Protein AF-A0A0G4F747-F1 (afdb_monomer_lite)

Secondary structure (DSSP, 8-state):
---SHHHHHHHHHHHHHHHHHHHHHHHHHHHS--SS-HHHHHHHHHHTT---SS-HHHHHHHHHHHHHHHHHHHHHHHHHHHHHHHHHT--TTSPPPP-HHHHHHHHHHTT------TTSS--S--------------SSSSSTTSSSSS--

Structure (mmCIF, N/CA/C/O backbone):
data_AF-A0A0G4F747-F1
#
_entry.id   AF-A0A0G4F747-F1
#
loop_
_atom_site.group_PDB
_atom_site.id
_atom_site.type_symbol
_atom_site.label_atom_id
_atom_site.label_alt_id
_atom_site.label_comp_id
_atom_site.label_asym_id
_atom_site.label_entity_id
_atom_site.label_seq_id
_atom_site.pdbx_PDB_ins_code
_atom_site.Cartn_x
_atom_site.Cartn_y
_atom_site.Cartn_z
_atom_site.occupancy
_atom_site.B_iso_or_equiv
_atom_site.auth_seq_id
_atom_site.auth_comp_id
_atom_site.auth_asym_id
_atom_site.auth_atom_id
_atom_site.pdbx_PDB_model_num
ATOM 1 N N . MET A 1 1 ? 48.330 19.939 1.174 1.00 45.84 1 MET A N 1
ATOM 2 C CA . MET A 1 1 ? 46.983 19.906 0.569 1.00 45.84 1 MET A CA 1
ATOM 3 C C . MET A 1 1 ? 46.705 18.461 0.199 1.00 45.84 1 MET A C 1
ATOM 5 O O . MET A 1 1 ? 47.464 17.965 -0.611 1.00 45.84 1 MET A O 1
ATOM 9 N N . ASN A 1 2 ? 45.778 17.774 0.879 1.00 49.97 2 ASN A N 1
ATOM 10 C CA . ASN A 1 2 ? 45.236 16.452 0.508 1.00 49.97 2 ASN A CA 1
ATOM 11 C C . ASN A 1 2 ? 44.120 16.082 1.506 1.00 49.97 2 ASN A C 1
ATOM 13 O O . ASN A 1 2 ? 44.366 15.376 2.480 1.00 49.97 2 ASN A O 1
ATOM 17 N N . THR A 1 3 ? 42.908 16.600 1.302 1.00 52.31 3 THR A N 1
ATOM 18 C CA . THR A 1 3 ? 41.718 16.227 2.101 1.00 52.31 3 THR A CA 1
ATOM 19 C C . THR A 1 3 ? 40.466 15.976 1.254 1.00 52.31 3 THR A C 1
ATOM 21 O O . THR A 1 3 ? 39.417 15.680 1.810 1.00 52.31 3 THR A O 1
ATOM 24 N N . GLU A 1 4 ? 40.551 16.033 -0.079 1.00 54.62 4 GLU A N 1
ATOM 25 C CA . GLU A 1 4 ? 39.372 15.916 -0.959 1.00 54.62 4 GLU A CA 1
ATOM 26 C C . GLU A 1 4 ? 39.032 14.460 -1.354 1.00 54.62 4 GLU A C 1
ATOM 28 O O . GLU A 1 4 ? 37.905 14.170 -1.729 1.00 54.62 4 GLU A O 1
ATOM 33 N N . SER A 1 5 ? 39.954 13.503 -1.178 1.00 56.62 5 SER A N 1
ATOM 34 C CA . SER A 1 5 ? 39.800 12.122 -1.687 1.00 56.62 5 SER A CA 1
ATOM 35 C C . SER A 1 5 ? 38.777 11.250 -0.925 1.00 56.62 5 SER A C 1
ATOM 37 O O . SER A 1 5 ? 38.129 10.384 -1.513 1.00 56.62 5 SER A O 1
ATOM 39 N N . SER A 1 6 ? 38.577 11.476 0.382 1.00 60.03 6 SER A N 1
ATOM 40 C CA . SER A 1 6 ? 37.707 10.609 1.203 1.00 60.03 6 SER A CA 1
ATOM 41 C C . SER A 1 6 ? 36.205 10.855 1.006 1.00 60.03 6 SER A C 1
ATOM 43 O O . SER A 1 6 ? 35.410 9.937 1.205 1.00 60.03 6 SER A O 1
ATOM 45 N N . GLY A 1 7 ? 35.800 12.071 0.622 1.00 61.47 7 GLY A N 1
ATOM 46 C CA . GLY A 1 7 ? 34.385 12.423 0.436 1.00 61.47 7 GLY A CA 1
ATOM 47 C C . GLY A 1 7 ? 33.788 11.835 -0.844 1.00 61.47 7 GLY A C 1
ATOM 48 O O . GLY A 1 7 ? 32.679 11.296 -0.827 1.00 61.47 7 GLY A O 1
ATOM 49 N N . ASP A 1 8 ? 34.556 11.858 -1.933 1.00 60.06 8 ASP A N 1
ATOM 50 C CA . ASP A 1 8 ? 34.121 11.328 -3.228 1.00 60.06 8 ASP A CA 1
ATOM 51 C C . ASP A 1 8 ? 34.058 9.796 -3.234 1.00 60.06 8 ASP A C 1
ATOM 53 O O . ASP A 1 8 ? 33.129 9.210 -3.796 1.00 60.06 8 ASP A O 1
ATOM 57 N N . GLN A 1 9 ? 34.973 9.128 -2.523 1.00 61.06 9 GLN A N 1
ATOM 58 C CA . GLN A 1 9 ? 34.913 7.674 -2.342 1.00 61.06 9 GLN A CA 1
ATOM 59 C C . GLN A 1 9 ? 33.701 7.235 -1.511 1.00 61.06 9 GLN A C 1
ATOM 61 O O . GLN A 1 9 ? 33.064 6.240 -1.854 1.00 61.06 9 GLN A O 1
ATOM 66 N N . GLN A 1 10 ? 33.315 7.981 -0.470 1.00 61.91 10 GLN A N 1
ATOM 67 C CA . GLN A 1 10 ? 32.102 7.671 0.296 1.00 61.91 10 GLN A CA 1
ATOM 68 C C . GLN A 1 10 ? 30.819 7.885 -0.515 1.00 61.91 10 GLN A C 1
ATOM 70 O O . GLN A 1 10 ? 29.920 7.043 -0.456 1.00 61.91 10 GLN A O 1
ATOM 75 N N . ARG A 1 11 ? 30.734 8.956 -1.316 1.00 64.25 11 ARG A N 1
ATOM 76 C CA . ARG A 1 11 ? 29.595 9.180 -2.225 1.00 64.25 11 ARG A CA 1
ATOM 77 C C . ARG A 1 11 ? 29.421 8.034 -3.217 1.00 64.25 11 ARG A C 1
ATOM 79 O O . ARG A 1 11 ? 28.316 7.516 -3.360 1.00 64.25 11 ARG A O 1
ATOM 86 N N . PHE A 1 12 ? 30.516 7.596 -3.834 1.00 68.12 12 PHE A N 1
ATOM 87 C CA . PHE A 1 12 ? 30.491 6.517 -4.817 1.00 68.12 12 PHE A CA 1
ATOM 88 C C . PHE A 1 12 ? 30.008 5.185 -4.220 1.00 68.12 12 PHE A C 1
ATOM 90 O O . PHE A 1 12 ? 29.220 4.467 -4.840 1.00 68.12 12 PHE A O 1
ATOM 97 N N . VAL A 1 13 ? 30.425 4.861 -2.991 1.00 68.75 13 VAL A N 1
ATOM 98 C CA . VAL A 1 13 ? 29.983 3.639 -2.300 1.00 68.75 13 VAL A CA 1
ATOM 99 C C . VAL A 1 13 ? 28.477 3.678 -2.028 1.00 68.75 13 VAL A C 1
ATOM 101 O O . VAL A 1 13 ? 27.780 2.725 -2.384 1.00 68.75 13 VAL A O 1
ATOM 104 N N . VAL A 1 14 ? 27.954 4.789 -1.494 1.00 72.00 14 VAL A N 1
ATOM 105 C CA . VAL A 1 14 ? 26.518 4.949 -1.190 1.00 72.00 14 VAL A CA 1
ATOM 106 C C . VAL A 1 14 ? 25.659 4.871 -2.456 1.00 72.00 14 VAL A C 1
ATOM 108 O O . VAL A 1 14 ? 24.638 4.178 -2.470 1.00 72.00 14 VAL A O 1
ATOM 111 N N . GLU A 1 15 ? 26.083 5.520 -3.541 1.00 72.12 15 GLU A N 1
ATOM 112 C CA . GLU A 1 15 ? 25.392 5.446 -4.832 1.00 72.12 15 GLU A CA 1
ATOM 113 C C . GLU A 1 15 ? 25.390 4.023 -5.404 1.00 72.12 15 GLU A C 1
ATOM 115 O O . GLU A 1 15 ? 24.360 3.550 -5.900 1.00 72.12 15 GLU A O 1
ATOM 120 N N . SER A 1 16 ? 26.511 3.304 -5.291 1.00 80.25 16 SER A N 1
ATOM 121 C CA . SER A 1 16 ? 26.612 1.921 -5.764 1.00 80.25 16 SER A CA 1
ATOM 122 C C . SER A 1 16 ? 25.694 0.976 -4.979 1.00 80.25 16 SER A C 1
ATOM 124 O O . SER A 1 16 ? 24.992 0.153 -5.574 1.00 80.25 16 SER A O 1
ATOM 126 N N . GLU A 1 17 ? 25.620 1.129 -3.653 1.00 82.25 17 GLU A N 1
ATOM 127 C CA . GLU A 1 17 ? 24.744 0.324 -2.805 1.00 82.25 17 GLU A CA 1
ATOM 128 C C . GLU A 1 17 ? 23.271 0.600 -3.093 1.00 82.25 17 GLU A C 1
ATOM 130 O O . GLU A 1 17 ? 22.470 -0.332 -3.210 1.00 82.25 17 GLU A O 1
ATOM 135 N N . PHE A 1 18 ? 22.906 1.873 -3.243 1.00 81.12 18 PHE A N 1
ATOM 136 C CA . PHE A 1 18 ? 21.543 2.271 -3.567 1.00 81.12 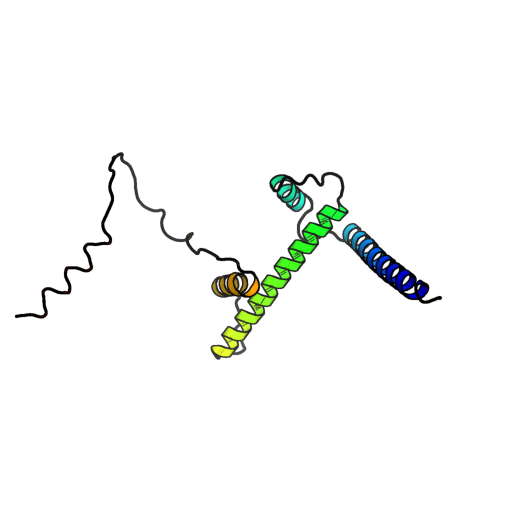18 PHE A CA 1
ATOM 137 C C . PHE A 1 18 ? 21.103 1.713 -4.925 1.00 81.12 18 PHE A C 1
ATOM 139 O O . PHE A 1 18 ? 20.039 1.095 -5.033 1.00 81.12 18 PHE A O 1
ATOM 146 N N . ARG A 1 19 ? 21.959 1.826 -5.947 1.00 83.19 19 ARG A N 1
ATOM 147 C CA . ARG A 1 19 ? 21.706 1.249 -7.272 1.00 83.19 19 ARG A CA 1
ATOM 148 C C . ARG A 1 19 ? 21.520 -0.265 -7.201 1.00 83.19 19 ARG A C 1
ATOM 150 O O . ARG A 1 19 ? 20.574 -0.794 -7.787 1.00 83.19 19 ARG A O 1
ATOM 157 N N . ASN A 1 20 ? 22.366 -0.964 -6.444 1.00 87.44 20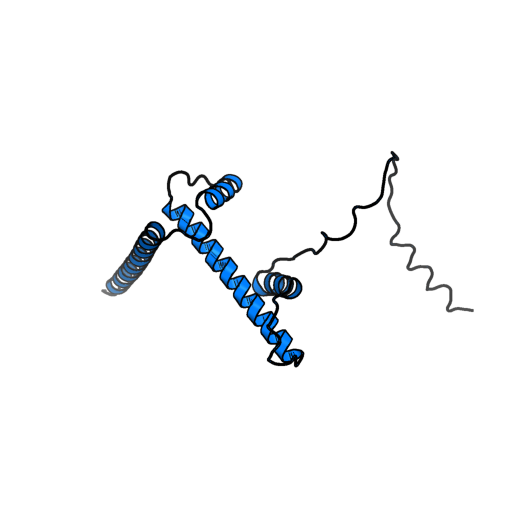 ASN A N 1
ATOM 158 C CA . ASN A 1 20 ? 22.253 -2.410 -6.256 1.00 87.44 20 ASN A CA 1
ATOM 159 C C . ASN A 1 20 ? 20.925 -2.806 -5.592 1.00 87.44 20 ASN A C 1
ATOM 161 O O . ASN A 1 20 ? 20.314 -3.805 -5.984 1.00 87.44 20 ASN A O 1
ATOM 165 N N . ARG A 1 21 ? 20.426 -2.006 -4.639 1.00 87.88 21 ARG A N 1
ATOM 166 C CA . ARG A 1 21 ? 19.109 -2.218 -4.014 1.00 87.88 21 ARG A CA 1
ATOM 167 C C . ARG A 1 21 ? 17.965 -2.034 -5.010 1.00 87.88 21 ARG A C 1
ATOM 169 O O . ARG A 1 21 ? 17.080 -2.888 -5.047 1.00 87.88 21 ARG A O 1
ATOM 176 N N . ILE A 1 22 ? 18.003 -0.995 -5.848 1.00 83.81 22 ILE A N 1
ATOM 177 C CA . ILE A 1 22 ? 16.992 -0.772 -6.898 1.00 83.81 22 ILE A CA 1
ATOM 178 C C . ILE A 1 22 ? 16.977 -1.936 -7.891 1.00 83.81 22 ILE A C 1
ATOM 180 O O . ILE A 1 22 ? 15.919 -2.490 -8.179 1.00 83.81 22 ILE A O 1
ATOM 184 N N . VAL A 1 23 ? 18.147 -2.360 -8.376 1.00 85.44 23 VAL A N 1
ATOM 185 C CA . VAL A 1 23 ? 18.256 -3.484 -9.319 1.00 85.44 23 VAL A CA 1
ATOM 186 C C . VAL A 1 23 ? 17.747 -4.783 -8.689 1.00 85.44 23 VAL A C 1
ATOM 188 O O . VAL A 1 23 ? 17.044 -5.557 -9.338 1.00 85.44 23 VAL A O 1
ATOM 191 N N . SER A 1 24 ? 18.063 -5.026 -7.416 1.00 87.06 24 SER A N 1
ATOM 192 C CA . SER A 1 24 ? 17.548 -6.179 -6.669 1.00 87.06 24 SER A CA 1
ATOM 193 C C . SER A 1 24 ? 16.022 -6.143 -6.539 1.00 87.06 24 SER A C 1
ATOM 195 O O . SER A 1 24 ? 15.357 -7.157 -6.757 1.00 87.06 24 SER A O 1
ATOM 197 N N . LEU A 1 25 ? 15.445 -4.973 -6.251 1.00 84.88 25 LEU A N 1
ATOM 198 C CA . LEU A 1 25 ? 13.998 -4.787 -6.179 1.00 84.88 25 LEU A CA 1
ATOM 199 C C . LEU A 1 25 ? 13.324 -5.027 -7.536 1.00 84.88 25 LEU A C 1
ATOM 201 O O . LEU A 1 25 ? 12.356 -5.780 -7.602 1.00 84.88 25 LEU A O 1
ATOM 205 N N . ALA A 1 26 ? 13.873 -4.474 -8.619 1.00 82.75 26 ALA A N 1
ATOM 206 C CA . ALA A 1 26 ? 13.380 -4.696 -9.977 1.00 82.75 26 ALA A CA 1
ATOM 207 C C . ALA A 1 26 ? 13.368 -6.189 -10.347 1.00 82.75 26 ALA A C 1
ATOM 209 O O . ALA A 1 26 ? 12.379 -6.701 -10.871 1.00 82.75 26 ALA A O 1
ATOM 210 N N . LYS A 1 27 ? 14.432 -6.927 -9.995 1.00 85.44 27 LYS A N 1
ATOM 211 C CA . LYS A 1 27 ? 14.488 -8.387 -10.182 1.00 85.44 27 LYS A CA 1
ATOM 212 C C . LYS A 1 27 ? 13.382 -9.108 -9.405 1.00 85.44 27 LYS A C 1
ATOM 214 O O . LYS A 1 27 ? 12.753 -10.012 -9.948 1.00 85.44 27 LYS A O 1
ATOM 219 N N . LYS A 1 28 ? 13.111 -8.697 -8.161 1.00 86.38 28 LYS A N 1
ATOM 220 C CA . LYS A 1 28 ? 12.028 -9.270 -7.342 1.00 86.38 28 LYS A CA 1
ATOM 221 C C . LYS A 1 28 ? 10.641 -8.986 -7.928 1.00 86.38 28 LYS A C 1
ATOM 223 O O . LYS A 1 28 ? 9.813 -9.888 -7.933 1.00 86.38 28 LYS A O 1
ATOM 228 N N . LEU A 1 29 ? 10.406 -7.784 -8.454 1.00 84.00 29 LEU A N 1
ATOM 229 C CA . LEU A 1 29 ? 9.138 -7.397 -9.095 1.00 84.00 29 LEU A CA 1
ATOM 230 C C . LEU A 1 29 ? 8.907 -8.098 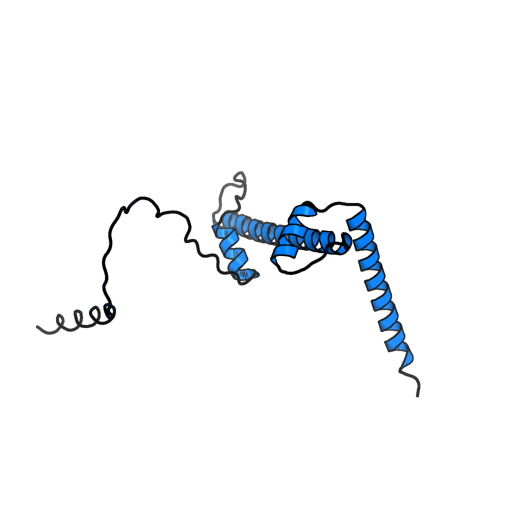-10.442 1.00 84.00 29 LEU A C 1
ATOM 232 O O . LEU A 1 29 ? 7.771 -8.357 -10.835 1.00 84.00 29 LEU A O 1
ATOM 236 N N . ASN A 1 30 ? 9.977 -8.462 -11.148 1.00 80.00 30 ASN A N 1
ATOM 237 C CA . ASN A 1 30 ? 9.860 -9.319 -12.326 1.00 80.00 30 ASN A CA 1
ATOM 238 C C . ASN A 1 30 ? 9.478 -10.757 -11.955 1.00 80.00 30 ASN A C 1
ATOM 240 O O . ASN A 1 30 ? 8.694 -11.375 -12.670 1.00 80.00 30 ASN A O 1
ATOM 244 N N . ALA A 1 31 ? 9.996 -11.270 -10.836 1.00 82.81 31 ALA A N 1
ATOM 245 C CA . ALA A 1 3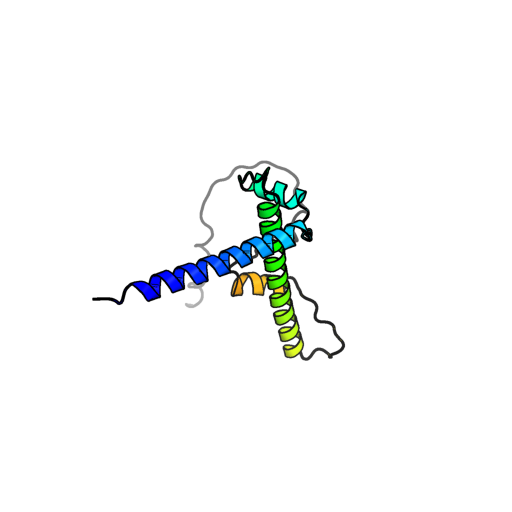1 ? 9.722 -12.628 -10.369 1.00 82.81 31 ALA A CA 1
ATOM 246 C C . ALA A 1 31 ? 8.373 -12.778 -9.644 1.00 82.81 31 ALA A C 1
ATOM 248 O O . ALA A 1 31 ? 7.822 -13.877 -9.604 1.00 82.81 31 ALA A O 1
ATOM 249 N N . ARG A 1 32 ? 7.843 -11.703 -9.050 1.00 81.88 32 ARG A N 1
ATOM 250 C CA . ARG A 1 32 ? 6.602 -11.725 -8.272 1.00 81.88 32 ARG A CA 1
ATOM 251 C C . ARG A 1 32 ? 5.674 -10.606 -8.717 1.00 81.88 32 ARG A C 1
ATOM 253 O O . ARG A 1 32 ? 6.007 -9.432 -8.583 1.00 81.88 32 ARG A O 1
ATOM 260 N N . GLN A 1 33 ? 4.500 -10.993 -9.200 1.00 83.06 33 GLN A N 1
ATOM 261 C CA . GLN A 1 33 ? 3.458 -10.044 -9.559 1.00 83.06 33 GLN A CA 1
ATOM 262 C C . GLN A 1 33 ? 2.849 -9.420 -8.287 1.00 83.06 33 GLN A C 1
ATOM 264 O O . GLN A 1 33 ? 2.581 -10.160 -7.332 1.00 83.06 33 GLN A O 1
ATOM 269 N N . PRO A 1 34 ? 2.664 -8.088 -8.248 1.00 87.25 34 PRO A N 1
ATOM 270 C CA . PRO A 1 34 ? 1.880 -7.420 -7.211 1.00 87.25 34 PRO A CA 1
ATOM 271 C C . PRO A 1 34 ? 0.425 -7.927 -7.179 1.00 87.25 34 PRO A C 1
ATOM 273 O O . PRO A 1 34 ? -0.047 -8.546 -8.133 1.00 87.25 34 PRO A O 1
ATOM 276 N N . LEU A 1 35 ? -0.286 -7.680 -6.077 1.00 90.56 35 LEU A N 1
ATOM 277 C CA . LEU A 1 35 ? -1.719 -7.981 -5.956 1.00 90.56 35 LEU A CA 1
ATOM 278 C C . LEU A 1 35 ? -2.568 -7.158 -6.935 1.00 90.56 35 LEU A C 1
ATOM 280 O O . LEU A 1 35 ? -3.570 -7.656 -7.446 1.00 90.56 35 LEU A O 1
ATOM 284 N N . ILE A 1 36 ? -2.182 -5.908 -7.186 1.00 90.44 36 ILE A N 1
ATOM 285 C CA . ILE A 1 36 ? -2.787 -5.031 -8.182 1.00 90.44 36 ILE A CA 1
ATOM 286 C C . ILE A 1 36 ? -2.358 -5.532 -9.569 1.00 90.44 36 ILE A C 1
ATOM 288 O O . ILE A 1 36 ? -1.165 -5.515 -9.883 1.00 90.44 36 ILE A O 1
ATOM 292 N N . PRO A 1 37 ? -3.306 -5.951 -10.429 1.00 91.00 37 PRO A N 1
ATOM 293 C CA . PRO A 1 37 ? -2.982 -6.439 -11.762 1.00 91.00 37 PRO A CA 1
ATOM 294 C C . PRO A 1 37 ? -2.362 -5.352 -12.643 1.00 91.00 37 PRO A C 1
ATOM 296 O O . PRO A 1 37 ? -2.774 -4.189 -12.598 1.00 91.00 37 PRO A O 1
ATOM 299 N N . ASP A 1 38 ? -1.449 -5.763 -13.526 1.00 89.25 38 ASP A N 1
ATOM 300 C CA . ASP A 1 38 ? -0.750 -4.868 -14.458 1.00 89.25 38 ASP A CA 1
ATOM 301 C C . ASP A 1 38 ? -1.744 -4.033 -15.302 1.00 89.25 38 ASP A C 1
ATOM 303 O O . ASP A 1 38 ? -1.564 -2.829 -15.474 1.00 89.25 38 ASP A O 1
ATOM 307 N N . SER A 1 39 ? -2.858 -4.628 -15.746 1.00 90.44 39 SER A N 1
ATOM 308 C CA . SER A 1 39 ? -3.900 -3.936 -16.523 1.00 90.44 39 SER A CA 1
ATOM 309 C C . SER A 1 39 ? -4.605 -2.817 -15.750 1.00 90.44 39 SER A C 1
ATOM 311 O O . SER A 1 39 ? -4.923 -1.774 -16.325 1.00 90.44 39 SER A O 1
ATOM 313 N N . LEU A 1 40 ? -4.834 -3.003 -14.447 1.00 91.25 40 LEU A N 1
ATOM 314 C CA . LEU A 1 40 ? -5.464 -1.998 -13.593 1.00 91.25 40 LEU A CA 1
ATOM 315 C C . LEU A 1 40 ? -4.499 -0.840 -13.332 1.00 91.25 40 LEU A C 1
ATOM 317 O O . LEU A 1 40 ? -4.873 0.325 -13.474 1.00 91.25 40 LEU A O 1
ATOM 321 N N . ALA A 1 41 ? -3.241 -1.158 -13.017 1.00 90.50 41 ALA A N 1
ATOM 322 C CA . ALA A 1 41 ? -2.196 -0.153 -12.863 1.00 90.50 41 ALA A CA 1
ATOM 323 C C . ALA A 1 41 ? -2.020 0.668 -14.155 1.00 90.50 41 ALA A C 1
ATOM 325 O O . ALA A 1 41 ? -1.959 1.898 -14.106 1.00 90.50 41 ALA A O 1
ATOM 326 N N . GLN A 1 42 ? -2.028 0.009 -15.319 1.00 91.00 42 GLN A N 1
ATOM 327 C CA . GLN A 1 42 ? -1.888 0.673 -16.614 1.00 91.00 42 GLN A CA 1
ATOM 328 C C . GLN A 1 42 ? -3.079 1.589 -16.900 1.00 91.00 42 GLN A C 1
ATOM 330 O O . GLN A 1 42 ? -2.884 2.736 -17.295 1.00 91.00 42 GLN A O 1
ATOM 335 N N . HIS A 1 43 ? -4.305 1.124 -16.640 1.00 91.06 43 HIS A N 1
ATOM 336 C CA . HIS A 1 43 ? -5.511 1.936 -16.789 1.00 91.06 43 HIS A CA 1
ATOM 337 C C . HIS A 1 43 ? -5.437 3.236 -15.971 1.00 91.06 43 HIS A C 1
ATOM 339 O O . HIS A 1 43 ? -5.717 4.319 -16.492 1.00 91.06 43 HIS A O 1
ATOM 345 N N . HIS A 1 44 ? -5.023 3.151 -14.704 1.00 90.62 44 HIS A N 1
ATOM 346 C CA . HIS A 1 44 ? -4.915 4.328 -13.841 1.00 90.62 44 HIS A CA 1
ATOM 347 C C . HIS A 1 44 ? -3.779 5.271 -14.250 1.00 90.62 44 HIS A C 1
ATOM 349 O O . HIS A 1 44 ? -3.964 6.487 -14.194 1.00 90.62 44 HIS A O 1
ATOM 355 N N . LEU A 1 45 ? -2.648 4.747 -14.728 1.00 89.31 45 LEU A N 1
ATOM 356 C CA . LEU A 1 45 ? -1.567 5.583 -15.259 1.00 89.31 45 LEU A CA 1
ATOM 357 C C . LEU A 1 45 ? -1.974 6.315 -16.534 1.00 89.31 45 LEU A C 1
ATOM 359 O O . LEU A 1 45 ? -1.742 7.518 -16.642 1.00 89.31 45 LEU A O 1
ATOM 363 N N . HIS A 1 46 ? -2.659 5.630 -17.451 1.00 89.75 46 HIS A N 1
ATOM 364 C CA . HIS A 1 46 ? -3.209 6.250 -18.660 1.00 89.75 46 HIS A CA 1
ATOM 365 C C . HIS A 1 46 ? -4.167 7.384 -18.313 1.00 89.75 46 HIS A C 1
ATOM 367 O O . HIS A 1 46 ? -4.075 8.470 -18.884 1.00 89.75 46 HIS A O 1
ATOM 373 N N . ARG A 1 47 ? -5.044 7.163 -17.328 1.00 91.12 47 ARG A N 1
ATOM 374 C CA . ARG A 1 47 ? -5.965 8.190 -16.830 1.00 91.12 47 ARG A CA 1
ATOM 375 C C . ARG A 1 47 ? -5.236 9.386 -16.205 1.00 91.12 47 ARG A C 1
ATOM 377 O O . ARG A 1 47 ? -5.726 10.505 -16.322 1.00 91.12 47 ARG A O 1
ATOM 384 N N . ALA A 1 48 ? -4.082 9.169 -15.579 1.00 88.38 48 ALA A N 1
ATOM 385 C CA . ALA A 1 48 ? -3.229 10.230 -15.041 1.00 88.38 48 ALA A CA 1
ATOM 386 C C . ALA A 1 48 ? -2.386 10.954 -16.116 1.00 88.38 48 ALA A C 1
ATOM 388 O O . ALA A 1 48 ? -1.653 11.884 -15.792 1.00 88.38 48 ALA A O 1
ATOM 389 N N . GLY A 1 49 ? -2.474 10.547 -17.389 1.00 88.56 49 GLY A N 1
ATOM 390 C CA . GLY A 1 49 ? -1.672 11.103 -18.483 1.00 88.56 49 GLY A CA 1
ATOM 391 C C . GLY A 1 49 ? -0.260 10.517 -18.585 1.00 88.56 49 GLY A C 1
ATOM 392 O O . GLY A 1 49 ? 0.538 10.978 -19.401 1.00 88.56 49 GLY A O 1
ATOM 393 N N . CYS A 1 50 ? 0.057 9.485 -17.800 1.00 83.81 50 CYS A N 1
ATOM 394 C CA . CYS A 1 50 ? 1.335 8.786 -17.847 1.00 83.81 50 CYS A CA 1
ATOM 395 C C . CYS A 1 50 ? 1.254 7.589 -18.800 1.00 83.81 50 CYS A C 1
ATOM 397 O O . CYS A 1 50 ? 0.479 6.656 -18.590 1.00 83.81 50 CYS A O 1
ATOM 399 N N . ARG A 1 51 ? 2.100 7.582 -19.833 1.00 78.00 51 ARG A N 1
ATOM 400 C CA . ARG A 1 51 ? 2.264 6.429 -20.725 1.00 78.00 51 ARG A CA 1
ATOM 401 C C . ARG A 1 51 ? 3.477 5.622 -20.282 1.00 78.00 51 ARG A C 1
ATOM 403 O O . ARG A 1 51 ? 4.608 6.046 -20.485 1.00 78.00 51 ARG A O 1
ATOM 410 N N . ALA A 1 52 ? 3.228 4.476 -19.660 1.00 67.62 52 ALA A N 1
ATOM 411 C CA . ALA A 1 52 ? 4.251 3.517 -19.239 1.00 67.62 52 ALA A CA 1
ATOM 412 C C . ALA A 1 52 ? 4.101 2.204 -20.024 1.00 67.62 52 ALA A C 1
ATOM 414 O O . ALA A 1 52 ? 4.129 1.117 -19.459 1.00 67.62 52 ALA A O 1
ATOM 415 N N . ASP A 1 53 ? 3.888 2.312 -21.337 1.00 67.19 53 ASP A N 1
ATOM 416 C CA . ASP A 1 53 ? 3.438 1.194 -22.177 1.00 67.19 53 ASP A CA 1
ATOM 417 C C . ASP A 1 53 ? 4.501 0.107 -22.397 1.00 67.19 53 ASP A C 1
ATOM 419 O O . ASP A 1 53 ? 4.174 -0.992 -22.837 1.00 67.19 53 ASP A O 1
ATOM 423 N N . SER A 1 54 ? 5.768 0.389 -22.074 1.00 65.81 54 SER A N 1
ATOM 424 C CA . SER A 1 54 ? 6.891 -0.532 -22.288 1.00 65.81 54 SER A CA 1
ATOM 425 C C . SER A 1 54 ? 7.681 -0.891 -21.027 1.00 65.81 54 SER A C 1
ATOM 427 O O . SER A 1 54 ? 8.542 -1.765 -21.098 1.00 65.81 54 SER A O 1
ATOM 429 N N . ASP A 1 55 ? 7.427 -0.244 -19.884 1.00 80.00 55 ASP A N 1
ATOM 430 C CA . ASP A 1 55 ? 8.197 -0.477 -18.656 1.00 80.00 55 ASP A CA 1
ATOM 431 C C . ASP A 1 55 ? 7.355 -1.181 -17.586 1.00 80.00 55 ASP A C 1
ATOM 433 O O . ASP A 1 55 ? 6.798 -0.579 -16.664 1.00 80.00 55 ASP A O 1
ATOM 437 N N . MET A 1 56 ? 7.290 -2.508 -17.715 1.00 81.31 56 MET A N 1
ATOM 438 C CA . MET A 1 56 ? 6.613 -3.383 -16.757 1.00 81.31 56 MET A CA 1
ATOM 439 C C . MET A 1 56 ? 7.213 -3.298 -15.349 1.00 81.31 56 MET A C 1
ATOM 441 O O . MET A 1 56 ? 6.504 -3.533 -14.371 1.00 81.31 56 MET A O 1
ATOM 445 N N . VAL A 1 57 ? 8.501 -2.962 -15.217 1.00 84.62 57 VAL A N 1
ATOM 446 C CA . VAL A 1 57 ? 9.150 -2.827 -13.907 1.00 84.62 57 VAL A CA 1
ATOM 447 C C . VAL A 1 57 ? 8.643 -1.570 -13.214 1.00 84.62 57 VAL A C 1
ATOM 449 O O . VAL A 1 57 ? 8.262 -1.643 -12.047 1.00 84.62 57 VAL A O 1
ATOM 452 N N . ALA A 1 58 ? 8.588 -0.441 -13.924 1.00 83.44 58 ALA A N 1
ATOM 453 C CA . ALA A 1 58 ? 8.030 0.800 -13.393 1.00 83.44 58 ALA A CA 1
ATOM 454 C C . ALA A 1 58 ? 6.549 0.639 -13.019 1.00 83.44 58 ALA A C 1
ATOM 456 O O . ALA A 1 58 ? 6.138 1.036 -11.928 1.00 83.44 58 ALA A O 1
ATOM 457 N N . LEU A 1 59 ? 5.768 -0.019 -13.882 1.00 88.00 59 LEU A N 1
ATOM 458 C CA . LEU A 1 59 ? 4.358 -0.321 -13.635 1.00 88.00 59 LEU A CA 1
ATOM 459 C C . LEU A 1 59 ? 4.163 -1.134 -12.346 1.00 88.00 59 LEU A C 1
ATOM 461 O O . LEU A 1 59 ? 3.387 -0.752 -11.468 1.00 88.00 59 LEU A O 1
ATOM 465 N N . ARG A 1 60 ? 4.913 -2.231 -12.197 1.00 88.88 60 ARG A N 1
ATOM 466 C CA . ARG A 1 60 ? 4.839 -3.107 -11.019 1.00 88.88 60 ARG A CA 1
ATOM 467 C C . ARG A 1 60 ? 5.396 -2.462 -9.761 1.00 88.88 60 ARG A C 1
ATOM 469 O O . ARG A 1 60 ? 4.920 -2.760 -8.670 1.00 88.88 60 ARG A O 1
ATOM 476 N N . LEU A 1 61 ? 6.384 -1.580 -9.894 1.00 88.25 61 LEU A N 1
ATOM 477 C CA . LEU A 1 61 ? 6.909 -0.810 -8.773 1.00 88.25 61 LEU A CA 1
ATOM 478 C C . LEU A 1 61 ? 5.842 0.137 -8.219 1.00 88.25 61 LEU A C 1
ATOM 480 O O . LEU A 1 61 ? 5.658 0.192 -7.006 1.00 88.25 61 LEU A O 1
ATOM 484 N N . LEU A 1 62 ? 5.116 0.835 -9.094 1.00 88.56 62 LEU A N 1
ATOM 485 C CA . LEU A 1 62 ? 4.018 1.719 -8.701 1.00 88.56 62 LEU A CA 1
ATOM 486 C C . LEU A 1 62 ? 2.863 0.939 -8.067 1.00 88.56 62 LEU A C 1
ATOM 488 O O . LEU A 1 62 ? 2.363 1.338 -7.018 1.00 88.56 62 LEU A O 1
ATOM 492 N N . ALA A 1 63 ? 2.496 -0.206 -8.645 1.00 90.50 63 ALA A N 1
ATOM 493 C CA . ALA A 1 63 ? 1.505 -1.110 -8.066 1.00 90.50 63 ALA A CA 1
ATOM 494 C C . ALA A 1 63 ? 1.911 -1.583 -6.655 1.00 90.50 63 ALA A C 1
ATOM 496 O O . ALA A 1 63 ? 1.152 -1.427 -5.700 1.00 90.50 63 ALA A O 1
ATOM 497 N N . ALA A 1 64 ? 3.144 -2.068 -6.488 1.00 91.19 64 ALA A N 1
ATOM 498 C CA . ALA A 1 64 ? 3.659 -2.506 -5.191 1.00 91.19 64 ALA A CA 1
ATOM 499 C C . ALA A 1 64 ? 3.763 -1.358 -4.168 1.00 91.19 64 ALA A C 1
ATOM 501 O O . ALA A 1 64 ? 3.559 -1.566 -2.970 1.00 91.19 64 ALA A O 1
ATOM 502 N N . ALA A 1 65 ? 4.077 -0.140 -4.620 1.00 90.25 65 ALA A N 1
ATOM 503 C CA . ALA A 1 65 ? 4.097 1.042 -3.765 1.00 90.25 65 ALA A CA 1
ATOM 504 C C . ALA A 1 65 ? 2.688 1.394 -3.263 1.00 90.25 65 ALA A C 1
ATOM 506 O O . ALA A 1 65 ? 2.515 1.610 -2.063 1.00 90.25 65 ALA A O 1
ATOM 507 N N . ALA A 1 66 ? 1.687 1.371 -4.148 1.00 91.44 66 ALA A N 1
ATOM 508 C CA . ALA A 1 66 ? 0.291 1.590 -3.782 1.00 91.44 66 ALA A CA 1
ATOM 509 C C . ALA A 1 66 ? -0.211 0.526 -2.792 1.00 91.44 66 ALA A C 1
ATOM 511 O O . ALA A 1 66 ? -0.827 0.863 -1.784 1.00 91.44 66 ALA A O 1
ATOM 512 N N . GLU A 1 67 ? 0.117 -0.750 -3.009 1.00 92.81 67 GLU A N 1
ATOM 513 C CA . GLU A 1 67 ? -0.196 -1.827 -2.059 1.00 92.81 67 GLU A CA 1
ATOM 514 C C . GLU A 1 67 ? 0.423 -1.591 -0.688 1.00 92.81 67 GLU A C 1
ATOM 516 O O . GLU A 1 67 ? -0.245 -1.749 0.332 1.00 92.81 67 GLU A O 1
ATOM 521 N N . ARG A 1 68 ? 1.700 -1.196 -0.645 1.00 93.06 68 ARG A N 1
ATOM 522 C CA . ARG A 1 68 ? 2.379 -0.896 0.616 1.00 93.06 68 ARG A CA 1
ATOM 523 C C . ARG A 1 68 ? 1.714 0.270 1.344 1.00 93.06 68 ARG A C 1
ATOM 525 O O . ARG A 1 68 ? 1.591 0.209 2.563 1.00 93.06 68 ARG A O 1
ATOM 532 N N . GLN A 1 69 ? 1.295 1.301 0.617 1.00 93.12 69 GLN A N 1
ATOM 533 C CA . GLN A 1 69 ? 0.598 2.446 1.194 1.00 93.12 69 GLN A CA 1
ATOM 534 C C . GLN A 1 69 ? -0.773 2.046 1.751 1.00 93.12 69 GLN A C 1
ATOM 536 O O . GLN A 1 69 ? -1.081 2.370 2.893 1.00 93.12 69 GLN A O 1
ATOM 541 N N . LEU A 1 70 ? -1.562 1.272 0.999 1.00 92.62 70 LEU A N 1
ATOM 542 C CA . LEU A 1 70 ? -2.847 0.751 1.474 1.00 92.62 70 LEU A CA 1
ATOM 543 C C . LEU A 1 70 ? -2.680 -0.136 2.712 1.00 92.62 70 LEU A C 1
ATOM 545 O O . LEU A 1 70 ? -3.435 -0.006 3.670 1.00 92.62 70 LEU A O 1
ATOM 549 N N . LEU A 1 71 ? -1.660 -0.998 2.730 1.00 94.44 71 LEU A N 1
ATOM 550 C CA . LEU A 1 71 ? -1.342 -1.823 3.895 1.00 94.44 71 LEU A CA 1
ATOM 551 C C . LEU A 1 71 ? -0.956 -0.991 5.117 1.00 94.44 71 LEU A C 1
ATOM 553 O O . LEU A 1 71 ? -1.269 -1.401 6.232 1.00 94.44 71 LEU A O 1
ATOM 557 N N . GLN A 1 72 ? -0.270 0.137 4.923 1.00 95.31 72 GLN A N 1
ATOM 558 C CA . GLN A 1 72 ? 0.054 1.040 6.021 1.00 95.31 72 GLN A CA 1
ATOM 559 C C . GLN A 1 72 ? -1.222 1.653 6.600 1.00 95.31 72 GLN A C 1
ATOM 561 O O . GLN A 1 72 ? -1.468 1.477 7.785 1.00 95.31 72 GLN A O 1
ATOM 566 N N . ILE A 1 73 ? -2.096 2.206 5.755 1.00 93.25 73 ILE A N 1
ATOM 567 C CA . ILE A 1 73 ? -3.393 2.752 6.187 1.00 93.25 73 ILE A CA 1
ATOM 568 C C . ILE A 1 73 ? -4.216 1.691 6.934 1.00 93.25 73 ILE A C 1
ATOM 570 O O . ILE A 1 73 ? -4.788 1.970 7.982 1.00 93.25 73 ILE A O 1
ATOM 574 N N . CYS A 1 74 ? -4.257 0.448 6.442 1.00 93.00 74 CYS A N 1
ATOM 575 C CA . CYS A 1 74 ? -4.971 -0.633 7.125 1.00 93.00 74 CYS A CA 1
ATOM 576 C C . CYS A 1 74 ? -4.384 -0.979 8.504 1.00 93.00 74 CYS A C 1
ATOM 578 O O . CYS A 1 74 ? -5.135 -1.406 9.380 1.00 93.00 74 CYS A O 1
ATOM 580 N N . ARG A 1 75 ? -3.066 -0.839 8.697 1.00 93.94 75 ARG A N 1
ATOM 581 C CA . ARG A 1 75 ? -2.422 -1.036 10.006 1.00 93.94 75 ARG A CA 1
ATOM 582 C C . ARG A 1 75 ? -2.768 0.103 10.949 1.00 93.94 75 ARG A C 1
ATOM 584 O O . ARG A 1 75 ? -3.257 -0.175 12.033 1.00 93.94 75 ARG A O 1
ATOM 591 N N . ASP A 1 76 ? -2.639 1.338 10.483 1.00 93.50 76 ASP A N 1
ATOM 592 C CA . ASP A 1 76 ? -2.968 2.528 11.268 1.00 93.50 76 ASP A CA 1
ATOM 593 C C . ASP A 1 76 ? -4.445 2.477 11.721 1.00 93.50 76 ASP A C 1
ATOM 595 O O . ASP A 1 76 ? -4.772 2.695 12.885 1.00 93.50 76 ASP A O 1
ATOM 599 N N . MET A 1 77 ? -5.355 2.056 10.831 1.00 93.62 77 MET A N 1
ATOM 600 C CA . MET A 1 77 ? -6.768 1.833 11.171 1.00 93.62 77 MET A CA 1
ATOM 601 C C . MET A 1 77 ? -6.980 0.743 12.216 1.00 93.62 77 MET A C 1
ATOM 603 O O . MET A 1 77 ? -7.882 0.857 13.048 1.00 93.62 77 MET A O 1
ATOM 607 N N . LYS A 1 78 ? -6.212 -0.346 12.135 1.00 91.81 78 LYS A N 1
ATOM 608 C CA . LYS A 1 78 ? -6.297 -1.428 13.110 1.00 91.81 78 LYS A CA 1
ATOM 609 C C . LYS A 1 78 ? -5.847 -0.932 14.481 1.00 91.81 78 LYS A C 1
ATOM 611 O O . LYS A 1 78 ? -6.560 -1.167 15.447 1.00 91.81 78 LYS A O 1
ATOM 616 N N . ASP A 1 79 ? -4.737 -0.207 14.543 1.00 91.50 79 ASP A N 1
ATOM 617 C CA . ASP A 1 79 ? -4.198 0.325 15.793 1.00 91.50 79 ASP A CA 1
ATOM 618 C C . ASP A 1 79 ? -5.213 1.270 16.465 1.00 91.50 79 ASP A C 1
ATOM 620 O O . ASP A 1 79 ? -5.468 1.171 17.664 1.00 91.50 79 ASP A O 1
ATOM 624 N N . VAL A 1 80 ? -5.898 2.115 15.684 1.00 91.12 80 VAL A N 1
ATOM 625 C CA . VAL A 1 80 ? -7.002 2.960 16.180 1.00 91.12 80 VAL A CA 1
ATOM 626 C C . VAL A 1 80 ? -8.190 2.126 16.677 1.00 91.12 80 VAL A C 1
ATOM 628 O O . VAL A 1 80 ? -8.763 2.421 17.731 1.00 91.12 80 VAL A O 1
ATOM 631 N N . ALA A 1 81 ? -8.574 1.077 15.945 1.00 89.25 81 ALA A N 1
ATOM 632 C CA . ALA A 1 81 ? -9.677 0.203 16.340 1.00 89.25 81 ALA A CA 1
ATOM 633 C C . ALA A 1 81 ? -9.373 -0.563 17.642 1.00 89.25 81 ALA A C 1
ATOM 635 O O . ALA A 1 81 ? -10.262 -0.675 18.495 1.00 89.25 81 ALA A O 1
ATOM 636 N N . ASP A 1 82 ? -8.134 -1.033 17.805 1.00 88.69 82 ASP A N 1
ATOM 637 C CA . ASP A 1 82 ? -7.642 -1.729 18.996 1.00 88.69 82 ASP A CA 1
ATOM 638 C C . ASP A 1 82 ? -7.645 -0.769 20.207 1.00 88.69 82 ASP A C 1
ATOM 640 O O . ASP A 1 82 ? -8.272 -1.064 21.229 1.00 88.69 82 ASP A O 1
ATOM 644 N N . LEU A 1 83 ? -7.096 0.447 20.062 1.00 88.75 83 LEU A N 1
ATOM 645 C CA . LEU A 1 83 ? -7.115 1.489 21.107 1.00 88.75 83 LEU A CA 1
ATOM 646 C C . LEU A 1 83 ? -8.538 1.852 21.561 1.00 88.75 83 LEU A C 1
ATOM 648 O O . LEU A 1 83 ? -8.811 2.060 22.750 1.00 88.75 83 LEU A O 1
ATOM 652 N N . ARG A 1 84 ? -9.482 1.922 20.619 1.00 87.00 84 ARG A N 1
ATOM 653 C CA . ARG A 1 84 ? -10.889 2.191 20.930 1.00 87.00 84 ARG A CA 1
ATOM 654 C C . ARG A 1 84 ? -11.515 1.051 21.731 1.00 87.00 84 ARG A C 1
ATOM 656 O O . ARG A 1 84 ? -12.260 1.327 22.673 1.00 87.00 84 ARG A O 1
ATOM 663 N N . GLN A 1 85 ? -11.241 -0.204 21.375 1.00 85.06 85 GLN A N 1
ATOM 664 C CA . GLN A 1 85 ? -11.743 -1.351 22.135 1.00 85.06 85 GLN A CA 1
ATOM 665 C C . GLN A 1 85 ? -11.191 -1.379 23.562 1.00 85.06 85 GLN A C 1
ATOM 667 O O . GLN A 1 85 ? -11.971 -1.575 24.499 1.00 85.06 85 GLN A O 1
ATOM 672 N N . GLU A 1 86 ? -9.889 -1.126 23.729 1.00 85.19 86 GLU A N 1
ATOM 673 C CA . GLU A 1 86 ? -9.245 -1.022 25.044 1.00 85.19 86 GLU A CA 1
ATOM 674 C C . GLU A 1 86 ? -9.912 0.065 25.898 1.00 85.19 86 GLU A C 1
ATOM 676 O O . GLU A 1 86 ? -10.278 -0.168 27.054 1.00 85.19 86 GLU A O 1
ATOM 681 N N . THR A 1 87 ? -10.171 1.231 25.301 1.00 84.56 87 THR A N 1
ATOM 682 C CA . THR A 1 87 ? -10.838 2.356 25.975 1.00 84.56 87 THR A CA 1
ATOM 683 C C . THR A 1 87 ? -12.273 2.014 26.392 1.00 84.56 87 THR A C 1
ATOM 685 O O . THR A 1 87 ? -12.722 2.403 27.471 1.00 84.56 87 THR A O 1
ATOM 688 N N . GLN A 1 88 ? -13.004 1.262 25.563 1.00 80.75 88 GLN A N 1
ATOM 689 C CA . GLN A 1 88 ? -14.396 0.878 25.822 1.00 80.75 88 GLN A CA 1
ATOM 690 C C . GLN A 1 88 ? -14.542 -0.321 26.774 1.00 80.75 88 GLN A C 1
ATOM 692 O O . GLN A 1 88 ? -15.671 -0.671 27.122 1.00 80.75 88 GLN A O 1
ATOM 697 N N . ARG A 1 89 ? -13.435 -0.937 27.225 1.00 76.88 89 ARG A N 1
ATOM 698 C CA . ARG A 1 89 ? -13.424 -2.144 28.080 1.00 76.88 89 ARG A CA 1
ATOM 699 C C . ARG A 1 89 ? -14.323 -3.260 27.537 1.00 76.88 89 ARG A C 1
ATOM 701 O O . ARG A 1 89 ? -14.994 -3.962 28.299 1.00 76.88 89 ARG A O 1
ATOM 708 N N . LEU A 1 90 ? -14.377 -3.395 26.213 1.00 68.81 90 LEU A N 1
ATOM 709 C CA . LEU A 1 90 ? -15.132 -4.471 25.586 1.00 68.81 90 LEU A CA 1
ATOM 710 C C . LEU A 1 90 ? -14.484 -5.819 25.944 1.00 68.81 90 LEU A C 1
ATOM 712 O O . LEU A 1 90 ? -13.266 -5.890 26.111 1.00 68.81 90 LEU A O 1
ATOM 716 N N . PRO A 1 91 ? -15.274 -6.895 26.107 1.00 69.12 91 PRO A N 1
ATOM 717 C CA . PRO A 1 91 ? -14.734 -8.195 26.480 1.00 69.12 91 PRO A CA 1
ATOM 718 C C . PRO A 1 91 ? -13.693 -8.659 25.454 1.00 69.12 91 PRO A C 1
ATOM 720 O O . PRO A 1 91 ? -13.938 -8.580 24.249 1.00 69.12 91 PRO A O 1
ATOM 723 N N . GLU A 1 92 ? -12.578 -9.219 25.934 1.00 63.16 92 GLU A N 1
ATOM 724 C CA . GLU A 1 92 ? -11.410 -9.664 25.141 1.00 63.16 92 GLU A CA 1
ATOM 725 C C . GLU A 1 92 ? -11.745 -10.655 24.008 1.00 63.16 92 GLU A C 1
ATOM 727 O O . GLU A 1 92 ? -10.942 -10.903 23.115 1.00 63.16 92 GLU A O 1
ATOM 732 N N . ARG A 1 93 ? -12.951 -11.238 24.021 1.00 61.34 93 ARG A N 1
ATOM 733 C CA . ARG A 1 93 ? -13.454 -12.135 22.970 1.00 61.34 93 ARG A CA 1
ATOM 734 C C . ARG A 1 93 ? -14.123 -11.413 21.797 1.00 61.34 93 ARG A C 1
ATOM 736 O O . ARG A 1 93 ? -14.540 -12.077 20.850 1.00 61.34 93 ARG A O 1
ATOM 743 N N . SER A 1 94 ? -14.274 -10.091 21.856 1.00 65.44 94 SER A N 1
ATOM 744 C CA . SER A 1 94 ? -14.823 -9.300 20.755 1.00 65.44 94 SER A CA 1
ATOM 745 C C . SER A 1 94 ? -13.699 -8.874 19.812 1.00 65.44 94 SER A C 1
ATOM 747 O O . SER A 1 94 ? -12.811 -8.125 20.196 1.00 65.44 94 SER A O 1
ATOM 749 N N . ALA A 1 95 ? -13.715 -9.373 18.575 1.00 72.69 95 ALA A N 1
ATOM 750 C CA . ALA A 1 95 ? -12.730 -8.977 17.572 1.00 72.69 95 ALA A CA 1
ATOM 751 C C . ALA A 1 95 ? -12.837 -7.472 17.277 1.00 72.69 95 ALA A C 1
ATOM 753 O O . ALA A 1 95 ? -13.947 -6.967 17.084 1.00 72.69 95 ALA A O 1
ATOM 754 N N . ALA A 1 96 ? -11.699 -6.779 17.206 1.00 75.62 96 ALA A N 1
ATOM 755 C CA . ALA A 1 96 ? -11.641 -5.399 16.744 1.00 75.62 96 ALA A CA 1
ATOM 756 C C . ALA A 1 96 ? -12.164 -5.314 15.309 1.00 75.62 96 ALA A C 1
ATOM 758 O O . ALA A 1 96 ? -11.630 -5.936 14.389 1.00 75.62 96 ALA A O 1
ATOM 759 N N . ILE A 1 97 ? -13.239 -4.552 15.120 1.00 84.56 97 ILE A N 1
ATOM 760 C CA . ILE A 1 97 ? -13.788 -4.266 13.797 1.00 84.56 97 ILE A CA 1
ATOM 761 C C . ILE A 1 97 ? -13.304 -2.877 13.404 1.00 84.56 97 ILE A C 1
ATOM 763 O O . ILE A 1 97 ? -13.658 -1.891 14.050 1.00 84.56 97 ILE A O 1
ATOM 767 N N . ALA A 1 98 ? -12.518 -2.804 12.332 1.00 84.81 98 ALA A N 1
ATOM 768 C CA . ALA A 1 98 ? -12.161 -1.537 11.716 1.00 84.81 98 ALA A CA 1
ATOM 769 C C . ALA A 1 98 ? -13.403 -0.927 11.045 1.00 84.81 98 ALA A C 1
ATOM 771 O O . ALA A 1 98 ? -14.075 -1.569 10.234 1.00 84.81 98 ALA A O 1
ATOM 772 N N . THR A 1 99 ? -13.729 0.308 11.409 1.00 89.12 99 THR A N 1
ATOM 773 C CA . THR A 1 99 ? -14.938 1.015 10.970 1.00 89.12 99 THR A CA 1
ATOM 774 C C . THR A 1 99 ? -14.610 2.170 10.026 1.00 89.12 99 THR A C 1
ATOM 776 O O . THR A 1 99 ? -13.469 2.615 9.915 1.00 89.12 99 THR A O 1
ATOM 779 N N . ALA A 1 100 ? -15.637 2.697 9.354 1.00 89.19 100 ALA A N 1
ATOM 780 C CA . ALA A 1 100 ? -15.503 3.896 8.526 1.00 89.19 100 ALA A CA 1
ATOM 781 C C . ALA A 1 100 ? -15.089 5.139 9.341 1.00 89.19 100 ALA A C 1
ATOM 783 O O . ALA A 1 100 ? -14.461 6.046 8.795 1.00 89.19 100 ALA A O 1
ATOM 784 N N . ASP A 1 101 ? -15.426 5.179 10.635 1.00 89.00 101 ASP A N 1
ATOM 785 C CA . ASP A 1 101 ? -14.975 6.217 11.567 1.00 89.00 101 ASP A CA 1
ATOM 786 C C . ASP A 1 101 ? -13.457 6.151 11.758 1.00 89.00 101 ASP A C 1
ATOM 788 O O . ASP A 1 101 ? -12.793 7.176 11.618 1.00 89.00 101 ASP A O 1
ATOM 792 N N . ASP A 1 102 ? -12.908 4.947 11.950 1.00 90.19 102 ASP A N 1
ATOM 793 C CA . ASP A 1 102 ? -11.464 4.732 12.115 1.00 90.19 102 ASP A CA 1
ATOM 794 C C . ASP A 1 102 ? -10.701 5.126 10.839 1.00 90.19 102 ASP A C 1
ATOM 796 O O . ASP A 1 102 ? -9.687 5.814 10.908 1.00 90.19 102 ASP A O 1
ATOM 800 N N . LEU A 1 103 ? -11.234 4.784 9.656 1.00 91.00 103 LEU A N 1
ATOM 801 C CA . LEU A 1 103 ? -10.654 5.215 8.376 1.00 91.00 103 LEU A CA 1
ATOM 802 C C . LEU A 1 103 ? -10.662 6.741 8.226 1.00 91.00 103 LEU A C 1
ATOM 804 O O . LEU A 1 103 ? -9.678 7.323 7.785 1.00 91.00 103 LEU A O 1
ATOM 808 N N . THR A 1 104 ? -11.781 7.388 8.567 1.00 90.31 104 THR A N 1
ATOM 809 C CA . THR A 1 104 ? -11.917 8.849 8.455 1.00 90.31 104 THR A CA 1
ATOM 810 C C . THR A 1 104 ? -10.934 9.555 9.388 1.00 90.31 104 THR A C 1
ATOM 812 O O . THR A 1 104 ? -10.350 10.563 9.004 1.00 90.31 104 THR A O 1
ATOM 815 N N . PHE A 1 105 ? -10.753 9.022 10.599 1.00 89.94 105 PHE A N 1
ATOM 816 C CA . PHE A 1 105 ? -9.791 9.528 11.569 1.00 89.94 105 PHE A CA 1
ATOM 817 C C . PHE A 1 105 ? -8.356 9.417 11.042 1.00 89.94 105 PHE A C 1
ATOM 819 O O . PHE A 1 105 ? -7.687 10.437 10.927 1.00 89.94 105 PHE A O 1
ATOM 826 N N . VAL A 1 106 ? -7.922 8.220 10.629 1.00 92.50 106 VAL A N 1
ATOM 827 C CA . VAL A 1 106 ? -6.561 7.988 10.107 1.00 92.50 106 VAL A CA 1
ATOM 828 C C . VAL A 1 106 ? -6.270 8.879 8.904 1.00 92.50 106 VAL A C 1
ATOM 830 O O . VAL A 1 106 ? -5.260 9.574 8.871 1.00 92.50 106 VAL A O 1
ATOM 833 N N . LEU A 1 107 ? -7.174 8.906 7.921 1.00 91.75 107 LEU A N 1
ATOM 834 C CA . LEU A 1 107 ? -6.980 9.712 6.717 1.00 91.75 107 LEU A CA 1
ATOM 835 C C . LEU A 1 107 ? -6.844 11.203 7.037 1.00 91.75 107 LEU A C 1
ATOM 837 O O . LEU A 1 107 ? -6.020 11.880 6.428 1.00 91.75 107 LEU A O 1
ATOM 841 N N . ARG A 1 108 ? -7.608 11.705 8.008 1.00 92.19 108 ARG A N 1
ATOM 842 C CA . ARG A 1 108 ? -7.569 13.112 8.396 1.00 92.19 108 ARG A CA 1
ATOM 843 C C . ARG A 1 108 ? -6.316 13.467 9.188 1.00 92.19 108 ARG A C 1
ATOM 845 O O . ARG A 1 108 ? -5.685 14.471 8.872 1.00 92.19 108 ARG A O 1
ATOM 852 N N . GLU A 1 109 ? -5.995 12.686 10.212 1.00 89.69 109 GLU A N 1
ATOM 853 C CA . GLU A 1 109 ? -4.944 13.035 11.172 1.00 89.69 109 GLU A CA 1
ATOM 854 C C . GLU A 1 109 ? -3.544 12.723 10.629 1.00 89.69 109 GLU A C 1
ATOM 856 O O . GLU A 1 109 ? -2.656 13.568 10.720 1.00 89.69 109 GLU A O 1
ATOM 861 N N . ASP A 1 110 ? -3.358 11.564 9.989 1.00 88.12 110 ASP A N 1
ATOM 862 C CA . ASP A 1 110 ? -2.028 11.107 9.560 1.00 88.12 110 ASP A CA 1
ATOM 863 C C . ASP A 1 110 ? -1.732 11.421 8.087 1.00 88.12 110 ASP A C 1
ATOM 865 O O . ASP A 1 110 ? -0.570 11.555 7.693 1.00 88.12 110 ASP A O 1
ATOM 869 N N . TYR A 1 111 ? -2.776 11.560 7.262 1.00 88.62 111 TYR A N 1
ATOM 870 C CA . TYR A 1 111 ? -2.643 11.741 5.810 1.00 88.62 111 TYR A CA 1
ATOM 871 C C . TYR A 1 111 ? -3.204 13.080 5.294 1.00 88.62 111 TYR A C 1
ATOM 873 O O . TYR A 1 111 ? -3.019 13.395 4.120 1.00 88.62 111 TYR A O 1
ATOM 881 N N . GLY A 1 112 ? -3.834 13.899 6.148 1.00 86.19 112 GLY A N 1
ATOM 882 C CA . GLY A 1 112 ? -4.340 15.233 5.791 1.00 86.19 112 GLY A CA 1
ATOM 883 C C . GLY A 1 112 ? -5.548 15.246 4.843 1.00 86.19 112 GLY A C 1
ATOM 884 O O . GLY A 1 112 ? -5.856 16.281 4.252 1.00 86.19 112 GLY A O 1
ATOM 885 N N . GLU A 1 113 ? -6.239 14.118 4.689 1.00 83.00 113 GLU A N 1
ATOM 886 C CA . GLU A 1 113 ? -7.360 13.935 3.766 1.00 83.00 113 GLU A CA 1
ATOM 887 C C . GLU A 1 113 ? -8.709 14.161 4.469 1.00 83.00 113 GLU A C 1
ATOM 889 O O . GLU A 1 113 ? -9.012 13.569 5.507 1.00 83.00 113 GLU A O 1
ATOM 894 N N . SER A 1 114 ? -9.570 14.998 3.883 1.00 73.81 114 SER A N 1
ATOM 895 C CA . SER A 1 114 ? -10.922 15.240 4.408 1.00 73.81 114 SER A CA 1
ATOM 896 C C . SER A 1 114 ? -11.951 14.352 3.701 1.00 73.81 114 SER A C 1
ATOM 898 O O . SER A 1 114 ? -12.250 14.527 2.522 1.00 73.81 114 SER A O 1
ATOM 900 N N . VAL A 1 115 ? -12.507 13.372 4.420 1.00 69.38 115 VAL A N 1
ATOM 901 C CA . VAL A 1 115 ? -13.529 12.462 3.876 1.00 69.38 115 VAL A CA 1
ATOM 902 C C . VAL A 1 115 ? -14.928 13.024 4.147 1.00 69.38 115 VAL A C 1
ATOM 904 O O . VAL A 1 115 ? -15.450 12.915 5.258 1.00 69.38 115 VAL A O 1
ATOM 907 N N . ASN A 1 116 ? -15.565 13.601 3.125 1.00 59.81 116 ASN A N 1
ATOM 908 C CA . ASN A 1 116 ? -16.962 14.037 3.208 1.00 59.81 116 ASN A CA 1
ATOM 909 C C . ASN A 1 116 ? -17.898 12.819 3.194 1.00 59.81 116 ASN A C 1
ATOM 911 O O . ASN A 1 116 ? -17.896 12.026 2.254 1.00 59.81 116 ASN A O 1
ATOM 915 N N . ARG A 1 117 ? -18.738 12.672 4.226 1.00 56.34 117 ARG A N 1
ATOM 916 C CA . ARG A 1 117 ? -19.710 11.562 4.3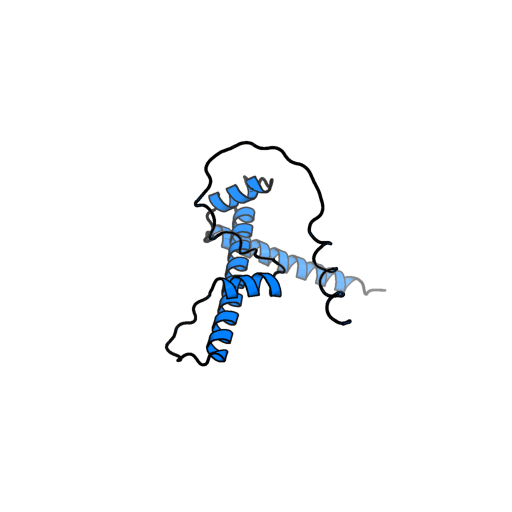62 1.00 56.34 117 ARG A CA 1
ATOM 917 C C . ARG A 1 117 ? -20.965 11.695 3.496 1.00 56.34 117 ARG A C 1
ATOM 919 O O . ARG A 1 117 ? -21.891 10.893 3.629 1.00 56.34 117 ARG A O 1
ATOM 926 N N . GLU A 1 118 ? -21.019 12.681 2.613 1.00 52.84 118 GLU A N 1
ATOM 927 C CA . GLU A 1 118 ? -22.199 12.995 1.808 1.00 52.84 118 GLU A CA 1
ATOM 928 C C . GLU A 1 118 ? -22.360 12.004 0.646 1.00 52.84 118 GLU A C 1
ATOM 930 O O . GLU A 1 118 ? -21.998 12.263 -0.496 1.00 52.84 118 GLU A O 1
ATOM 935 N N . GLY A 1 119 ? -22.882 10.815 0.951 1.00 45.97 119 GLY A N 1
ATOM 936 C CA . GLY A 1 119 ? -23.157 9.795 -0.063 1.00 45.97 119 GLY A CA 1
ATOM 937 C C . GLY A 1 119 ? -24.140 8.697 0.341 1.00 45.97 119 GLY A C 1
ATOM 938 O O . GLY A 1 119 ? -24.336 7.751 -0.421 1.00 45.97 119 GLY A O 1
ATOM 939 N N . ARG A 1 120 ? -24.776 8.773 1.518 1.00 48.72 120 ARG A N 1
ATOM 940 C CA . ARG A 1 120 ? -25.837 7.830 1.909 1.00 48.72 120 ARG A CA 1
ATOM 941 C C . ARG A 1 120 ? -27.001 8.543 2.578 1.00 48.72 120 ARG A C 1
ATOM 943 O O . ARG A 1 120 ? -27.028 8.690 3.792 1.00 48.72 120 ARG A O 1
ATOM 950 N N . GLY A 1 121 ? -27.990 8.881 1.756 1.00 44.69 121 GLY A N 1
ATOM 951 C CA . GLY A 1 121 ? -29.346 9.155 2.218 1.00 44.69 121 GLY A CA 1
ATOM 952 C C . GLY A 1 121 ? -29.924 10.457 1.700 1.00 44.69 121 GLY A C 1
ATOM 953 O O . GLY A 1 121 ? -30.130 11.345 2.500 1.00 44.69 121 GLY A O 1
ATOM 954 N N . GLU A 1 122 ? -30.201 10.549 0.395 1.00 40.19 122 GLU A N 1
ATOM 955 C CA . GLU A 1 122 ? -31.312 11.341 -0.165 1.00 40.19 122 GLU A CA 1
ATOM 956 C C . GLU A 1 122 ? -31.333 11.195 -1.695 1.00 40.19 122 GLU A C 1
ATOM 958 O O . GLU A 1 122 ? -30.787 11.988 -2.452 1.00 40.19 122 GLU A O 1
ATOM 963 N N . SER A 1 123 ? -31.963 10.129 -2.190 1.00 44.38 123 SER A N 1
ATOM 964 C CA . SER A 1 123 ? -32.502 10.147 -3.555 1.00 44.38 123 SER A CA 1
ATOM 965 C C . SER A 1 123 ? -33.723 9.239 -3.659 1.00 44.38 123 SER A C 1
ATOM 967 O O . SER A 1 123 ? -33.761 8.216 -4.337 1.00 44.38 123 SER A O 1
ATOM 969 N N . ARG A 1 124 ? -34.753 9.620 -2.902 1.00 44.75 124 ARG A N 1
ATOM 970 C CA . ARG A 1 124 ? -36.150 9.337 -3.228 1.00 44.75 124 ARG A CA 1
ATOM 971 C C . ARG A 1 124 ? -36.949 10.597 -2.928 1.00 44.75 124 ARG A C 1
ATOM 973 O O . ARG A 1 124 ? -37.282 10.822 -1.771 1.00 44.75 124 ARG A O 1
ATOM 980 N N . ARG A 1 125 ? -37.278 11.333 -3.997 1.00 39.94 125 ARG A N 1
ATOM 981 C CA . ARG A 1 125 ? -38.482 12.161 -4.240 1.00 39.94 125 ARG A CA 1
ATOM 982 C C . ARG A 1 125 ? -38.133 13.499 -4.898 1.00 39.94 125 ARG A C 1
ATOM 984 O O . ARG A 1 125 ? -37.510 14.339 -4.270 1.00 39.94 125 ARG A O 1
ATOM 991 N N . ALA A 1 126 ? -38.630 13.635 -6.130 1.00 37.47 126 ALA A N 1
ATOM 992 C CA . ALA A 1 126 ? -39.060 14.829 -6.877 1.00 37.47 126 ALA A CA 1
ATOM 993 C C . ALA A 1 126 ? -38.553 14.666 -8.323 1.00 37.47 126 ALA A C 1
ATOM 995 O O . ALA A 1 126 ? -37.380 14.860 -8.599 1.00 37.47 126 ALA A O 1
ATOM 996 N N . ALA A 1 127 ? -39.292 14.077 -9.267 1.00 35.69 127 ALA A N 1
ATOM 997 C CA . ALA A 1 127 ? -40.559 14.557 -9.819 1.00 35.69 127 ALA A CA 1
ATOM 998 C C . ALA A 1 127 ? -40.538 16.070 -10.099 1.00 35.69 127 ALA A C 1
ATOM 1000 O O . ALA A 1 127 ? -40.827 16.850 -9.206 1.00 35.69 127 ALA A O 1
ATOM 1001 N N . GLY A 1 128 ? -40.243 16.419 -11.357 1.00 30.58 128 GLY A N 1
ATOM 1002 C CA . GLY A 1 128 ? -40.945 17.453 -12.121 1.00 30.58 128 GLY A CA 1
ATOM 1003 C C . GLY A 1 128 ? -40.740 18.929 -11.759 1.00 30.58 128 GLY A C 1
ATOM 1004 O O . GLY A 1 128 ? -40.944 19.350 -10.633 1.00 30.58 128 GLY A O 1
ATOM 1005 N N . GLY A 1 129 ? -40.533 19.735 -12.804 1.00 28.84 129 GLY A N 1
ATOM 1006 C CA . GLY A 1 129 ? -41.158 21.059 -12.876 1.00 28.84 129 GLY A CA 1
ATOM 1007 C C . GLY A 1 129 ? -40.242 22.262 -12.672 1.00 28.84 129 GLY A C 1
ATOM 1008 O O . GLY A 1 129 ? -39.947 22.656 -11.555 1.00 28.84 129 GLY A O 1
ATOM 1009 N N . ALA A 1 130 ? -39.867 22.852 -13.808 1.00 30.25 130 ALA A N 1
ATOM 1010 C CA . ALA A 1 130 ? -39.681 24.276 -14.096 1.00 30.25 130 ALA A CA 1
ATOM 1011 C C . ALA A 1 130 ? -39.896 25.316 -12.971 1.00 30.25 130 ALA A C 1
ATOM 1013 O O . ALA A 1 130 ? -40.941 25.341 -12.327 1.00 30.25 130 ALA A O 1
ATOM 1014 N N . GLY A 1 131 ? -39.003 26.312 -12.903 1.00 31.27 131 GLY A N 1
ATOM 1015 C CA . GLY A 1 131 ? -39.324 27.606 -12.293 1.00 31.27 131 GLY A CA 1
ATOM 1016 C C . GLY A 1 131 ? -38.113 28.449 -11.907 1.00 31.27 131 GLY A C 1
ATOM 1017 O O . GLY A 1 131 ? -37.336 28.065 -11.048 1.00 31.27 131 GLY A O 1
ATOM 1018 N N . ALA A 1 132 ? -37.976 29.603 -12.556 1.00 32.53 132 ALA A N 1
ATOM 1019 C CA . ALA A 1 132 ? -36.971 30.640 -12.341 1.00 32.53 132 ALA A CA 1
ATOM 1020 C C . ALA A 1 132 ? -36.981 31.257 -10.926 1.00 32.53 132 ALA A C 1
ATOM 1022 O O . ALA A 1 132 ? -38.009 31.239 -10.253 1.00 32.53 132 ALA A O 1
ATOM 1023 N N . GLY A 1 133 ? -35.892 31.932 -10.530 1.00 31.69 133 GLY A N 1
ATOM 1024 C CA . GLY A 1 133 ? -35.969 32.905 -9.433 1.00 31.69 133 GLY A CA 1
ATOM 1025 C C . GLY A 1 133 ? -34.658 33.250 -8.736 1.00 31.69 133 GLY A C 1
ATOM 1026 O O . GLY A 1 133 ? -34.193 32.526 -7.869 1.00 31.69 133 GLY A O 1
ATOM 1027 N N . VAL A 1 134 ? -34.108 34.404 -9.092 1.00 38.84 134 VAL A N 1
ATOM 1028 C CA . VAL A 1 134 ? -33.012 35.127 -8.432 1.00 38.84 134 VAL A CA 1
ATOM 1029 C C . VAL A 1 134 ? -33.416 35.582 -7.017 1.00 38.84 134 VAL A C 1
ATOM 1031 O O . VAL A 1 134 ? -34.541 36.040 -6.852 1.00 38.84 134 VAL A O 1
ATOM 1034 N N . ALA A 1 135 ? -32.484 35.538 -6.049 1.00 35.66 135 ALA A N 1
ATOM 1035 C CA . ALA A 1 135 ? -32.123 36.636 -5.121 1.00 35.66 135 ALA A CA 1
ATOM 1036 C C . ALA A 1 135 ? -31.747 36.176 -3.695 1.00 35.66 135 ALA A C 1
ATOM 1038 O O . ALA A 1 135 ? -32.543 35.608 -2.958 1.00 35.66 135 ALA A O 1
ATOM 1039 N N . HIS A 1 136 ? -30.508 36.516 -3.329 1.00 37.09 136 HIS A N 1
ATOM 1040 C CA . HIS A 1 136 ? -30.059 37.150 -2.085 1.00 37.09 136 HIS A CA 1
ATOM 1041 C C . HIS A 1 136 ? -30.917 37.107 -0.801 1.00 37.09 136 HIS A C 1
ATOM 1043 O O . HIS A 1 136 ? -32.074 37.511 -0.758 1.00 37.09 136 HIS A O 1
ATOM 1049 N N . SER A 1 137 ? -30.179 36.923 0.302 1.00 45.09 137 SER A N 1
ATOM 1050 C CA . SER A 1 137 ? -30.431 37.444 1.659 1.00 45.09 137 SER A CA 1
ATOM 1051 C C . SER A 1 137 ? -31.491 36.725 2.508 1.00 45.09 137 SER A C 1
ATOM 1053 O O . SER A 1 137 ? -32.675 37.043 2.510 1.00 45.09 137 SER A O 1
ATOM 1055 N N . SER A 1 138 ? -31.047 35.773 3.332 1.00 41.84 138 SER A N 1
ATOM 1056 C CA . SER A 1 138 ? -31.856 35.236 4.445 1.00 41.84 138 SER A CA 1
ATOM 1057 C C . SER A 1 138 ? -31.064 34.947 5.725 1.00 41.84 138 SER A C 1
ATOM 1059 O O . SER A 1 138 ? -31.626 34.413 6.676 1.00 41.84 138 SER A O 1
ATOM 1061 N N . GLN A 1 139 ? -29.795 35.364 5.814 1.00 46.03 139 GLN A N 1
ATOM 1062 C CA . GLN A 1 139 ? -28.978 35.150 7.018 1.00 46.03 139 GLN A CA 1
ATOM 1063 C C . GLN A 1 139 ? -28.883 36.362 7.963 1.00 46.03 139 GLN A C 1
ATOM 1065 O O . GLN A 1 139 ? -28.378 36.216 9.069 1.00 46.03 139 GLN A O 1
ATOM 1070 N N . GLU A 1 140 ? -29.448 37.521 7.606 1.00 43.12 140 GLU A N 1
ATOM 1071 C CA . GLU A 1 140 ? -29.389 38.736 8.447 1.00 43.12 140 GLU A CA 1
ATOM 1072 C C . GLU A 1 140 ? -30.677 39.048 9.236 1.00 43.12 140 GLU A C 1
ATOM 1074 O O . GLU A 1 140 ? -30.699 39.976 10.038 1.00 43.12 140 GLU A O 1
ATOM 1079 N N . ARG A 1 141 ? -31.760 38.267 9.096 1.00 46.41 141 ARG A N 1
ATOM 1080 C CA . ARG A 1 141 ? -33.030 38.535 9.816 1.00 46.41 141 ARG A CA 1
ATOM 1081 C C . ARG A 1 141 ? -33.230 37.741 11.111 1.00 46.41 141 ARG A C 1
ATOM 1083 O O . ARG A 1 141 ? -34.259 37.904 11.765 1.00 46.41 141 ARG A O 1
ATOM 1090 N N . SER A 1 142 ? -32.266 36.917 11.515 1.00 46.56 142 SER A N 1
ATOM 1091 C CA . SER A 1 142 ? -32.341 36.129 12.755 1.00 46.56 142 SER A CA 1
ATOM 1092 C C . SER A 1 142 ? -31.735 36.828 13.981 1.00 46.56 142 SER A C 1
ATOM 1094 O O . SER A 1 142 ? -31.992 36.384 15.098 1.00 46.56 142 SER A O 1
ATOM 1096 N N . LEU A 1 143 ? -31.013 37.946 13.815 1.00 46.41 143 LEU A N 1
ATOM 1097 C CA . LEU A 1 143 ? -30.360 38.650 14.931 1.00 46.41 143 LEU A CA 1
ATOM 1098 C C . LEU A 1 143 ? -31.139 39.855 15.490 1.00 46.41 143 LEU A C 1
ATOM 1100 O O . LEU A 1 143 ? -30.934 40.211 16.643 1.00 46.41 143 LEU A O 1
ATOM 1104 N N . GLN A 1 144 ? -32.121 40.413 14.775 1.00 48.88 144 GLN A N 1
ATOM 1105 C CA . GLN A 1 144 ? -32.906 41.564 15.269 1.00 48.88 144 GLN A CA 1
ATOM 1106 C C . GLN A 1 144 ? -34.204 41.209 16.018 1.00 48.88 144 GLN A C 1
ATOM 1108 O O . GLN A 1 144 ? -34.911 42.099 16.482 1.00 48.88 144 GLN A O 1
ATOM 1113 N N . ARG A 1 145 ? -34.538 39.921 16.198 1.00 51.44 145 ARG A N 1
ATOM 1114 C CA . ARG A 1 145 ? -35.722 39.509 16.988 1.00 51.44 145 ARG A CA 1
ATOM 1115 C C . ARG A 1 145 ? -35.433 39.159 18.450 1.00 51.44 145 ARG A C 1
ATOM 1117 O O . ARG A 1 145 ? -36.379 38.886 19.181 1.00 51.44 145 ARG A O 1
ATOM 1124 N N . ARG A 1 146 ? -34.171 39.191 18.898 1.00 49.56 146 ARG A N 1
ATOM 1125 C CA . ARG A 1 146 ? -33.806 38.907 20.301 1.00 49.56 146 ARG A CA 1
ATOM 1126 C C . ARG A 1 146 ? -33.568 40.139 21.179 1.00 49.56 146 ARG A C 1
ATOM 1128 O O . ARG A 1 146 ? -33.567 39.987 22.392 1.00 49.56 146 ARG A O 1
ATOM 1135 N N . GLU A 1 147 ? -33.470 41.343 20.617 1.00 50.12 147 GLU A N 1
ATOM 1136 C CA . GLU A 1 147 ? -33.230 42.568 21.408 1.00 50.12 147 GLU A CA 1
ATOM 1137 C C . GLU A 1 147 ? -34.510 43.345 21.781 1.00 50.12 147 GLU A C 1
ATOM 1139 O O . GLU A 1 147 ? -34.462 44.279 22.571 1.00 50.12 147 GLU A O 1
ATOM 1144 N N . GLY A 1 148 ? -35.685 42.930 21.292 1.00 55.66 148 GLY A N 1
ATOM 1145 C CA . GLY A 1 148 ? -36.966 43.604 21.565 1.00 55.66 148 GLY A CA 1
ATOM 1146 C C . GLY A 1 148 ? -37.797 43.054 22.734 1.00 55.66 148 GLY A C 1
ATOM 1147 O O . GLY A 1 148 ? -38.925 43.500 22.916 1.00 55.66 148 GLY A O 1
ATOM 1148 N N . GLN A 1 149 ? -37.303 42.071 23.497 1.00 51.34 149 GLN A N 1
ATOM 1149 C CA . GLN A 1 149 ? -38.079 41.399 24.560 1.00 51.34 149 GLN A CA 1
ATOM 1150 C C . GLN A 1 149 ? -37.500 41.538 25.979 1.00 51.34 149 GLN A C 1
ATOM 1152 O O . GLN A 1 149 ? -37.965 40.861 26.889 1.00 51.34 149 GLN A O 1
ATOM 1157 N N . LEU A 1 150 ? -36.536 42.438 26.203 1.00 53.44 150 LEU A N 1
ATOM 1158 C CA . LEU A 1 150 ? -35.961 42.692 27.537 1.00 53.44 150 LEU A CA 1
ATOM 1159 C C . LEU A 1 150 ? -36.172 44.119 28.065 1.00 53.44 150 LEU A C 1
ATOM 1161 O O . LEU A 1 150 ? -35.535 44.513 29.036 1.00 53.44 150 LEU A O 1
ATOM 1165 N N . GLN A 1 151 ? -37.087 44.891 27.474 1.00 50.22 151 GLN A N 1
ATOM 1166 C CA . GLN A 1 151 ? -37.499 46.184 28.028 1.00 50.22 151 GLN A CA 1
ATOM 1167 C C . GLN A 1 151 ? -39.012 46.386 27.901 1.00 50.22 151 GLN A C 1
ATOM 1169 O O . GLN A 1 151 ? -39.471 47.129 27.035 1.00 50.22 151 GLN A O 1
ATOM 1174 N N . ARG A 1 152 ? -39.781 45.713 28.761 1.00 47.31 152 ARG A N 1
ATOM 1175 C CA . ARG A 1 152 ? -41.041 46.218 29.326 1.00 47.31 152 ARG A CA 1
ATOM 1176 C C . ARG A 1 152 ? -41.224 45.665 30.726 1.00 47.31 152 ARG A C 1
ATOM 1178 O O . ARG A 1 152 ? -40.953 44.457 30.896 1.00 47.31 152 ARG A O 1
#

Foldseek 3Di:
DDDPPPVVVVVVVVVVVVVVVLVVLLVVCVVDAAPQDLVNLCVVCVVVVHHPPPPSSVSRVVSVVVVVVVVVLVVQLQVVQVVVCVVVVPPPPDDRDRDPVSSQVCCCPVVVDHDDPPDDDDDDDDDDDDDDDDDDDDPPPPPVPPPPPPDD

pLDDT: mean 72.95, std 19.63, range [28.84, 95.31]

Radius of gyration: 28.66 Å; chains: 1; bounding box: 88×59×52 Å

Organism: Vitrella brassicaformis (s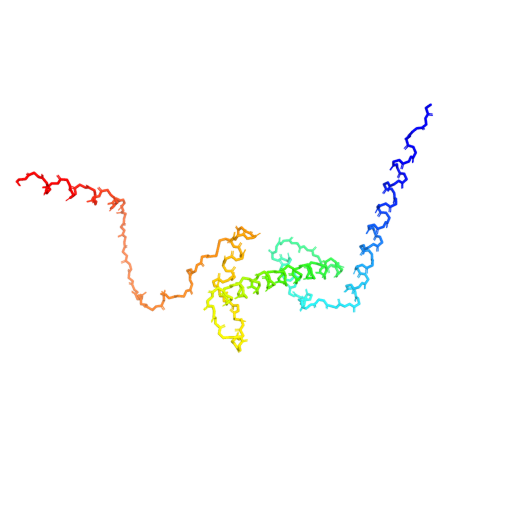train CCMP3155) (NCBI:txid1169540)

InterPro domains:
  IPR003923 Transcription initiation factor TFIID, subunit 10 [PF03540] (24-117)

Sequence (152 aa):
MNTESSGDQQRFVVESEFRNRIVSLAKKLNARQPLIPDSLAQHHLHRAGCRADSDMVALRLLAAAAERQLLQICRDMKDVADLRQETQRLPERSAAIATADDLTFVLREDYGESVNREGRGESRRAAGGAGAGVAHSSQERSLQRREGQLQR